Protein AF-A0A921MZX6-F1 (afdb_monomer_lite)

Organism: NCBI:txid1776391

Radius of gyration: 16.89 Å; chains: 1; bounding box: 42×43×40 Å

InterPro domains:
  IPR011990 Tetratricopeptide-like helical domain superfamily [G3DSA:1.25.40.10] (17-139)
  IPR011990 Tetratricopeptide-like helical domain superfamily [SSF48452] (74-139)

pLDDT: mean 73.9, std 20.6, range [35.94, 97.56]

Foldseek 3Di:
DDDQDDLDLVPDDQPPQPCVLVPPDPDDDPVVVVVVVVVQVPPPPPPVVVVVVVVVVVPPPDRQDSVLLSQLSVLLNVLVVCVVVVVLVVSLVSLVSSCVSPVQDLSSLQSNLVSVVVVVVLVSNLVSLVSSCSRDVDPSSVVSNCVSPDPVNVVVVVVVVVD

Sequence (163 aa):
MMKKKNLDISSIDPYNSDLTFFNIEEEESNETLKALKQSYVTTNYKEETILNLQNTLKSSSEDTSKELKIESYKNYNEALNLASRNYITTATETIEKALELNPKDVDILNLRGLLKLLKCDFSKSFESFYTAMCYSNNNLSRKYVDILSSDEFKVFLGRYNHS

Secondary structure (DSSP, 8-state):
-PPPPP--GGG--TT---GGGT---S----HHHHHHHHHHHTSSSSHHHHHHHHHHHHH------HHHHHHHHHHHHHHHHHHHTT-HHHHHHHHHHHHHH-TT-HHHHHHHHHHHHHTT-HHHHHHHHHHHHHHS--HHHHHHHHHHHSHHHHHHHHHHHT-

Structure (mmCIF, N/CA/C/O backbone):
data_AF-A0A921MZX6-F1
#
_entry.id   AF-A0A921MZX6-F1
#
loop_
_atom_site.group_PDB
_atom_site.id
_atom_site.type_symbol
_atom_site.label_atom_id
_atom_site.label_alt_id
_atom_site.label_comp_id
_atom_site.label_asym_id
_atom_site.label_entity_id
_atom_site.label_seq_id
_atom_site.pdbx_PDB_ins_code
_atom_site.Cartn_x
_atom_site.Cartn_y
_atom_site.Cartn_z
_atom_site.occupancy
_atom_site.B_iso_or_equiv
_atom_site.auth_seq_id
_atom_site.auth_comp_id
_atom_site.auth_asym_id
_atom_site.auth_atom_id
_atom_site.pdbx_PDB_model_num
ATOM 1 N N . MET A 1 1 ? -9.085 11.349 -7.358 1.00 58.91 1 MET A N 1
ATOM 2 C CA . MET A 1 1 ? -8.335 11.663 -6.121 1.00 58.91 1 MET A CA 1
ATOM 3 C C . MET A 1 1 ? -8.940 10.844 -4.991 1.00 58.91 1 MET A C 1
ATOM 5 O O . MET A 1 1 ? -10.163 10.762 -4.941 1.00 58.91 1 MET A O 1
ATOM 9 N N . MET A 1 2 ? -8.124 10.180 -4.166 1.00 76.00 2 MET A N 1
ATOM 10 C CA . MET A 1 2 ? -8.632 9.386 -3.037 1.00 76.00 2 MET A CA 1
ATOM 11 C C . MET A 1 2 ? -9.351 10.294 -2.037 1.00 76.00 2 MET A C 1
ATOM 13 O O . MET A 1 2 ? -8.927 11.428 -1.810 1.00 76.00 2 MET A O 1
ATOM 17 N N . LYS A 1 3 ? -10.473 9.820 -1.490 1.00 82.88 3 LYS A N 1
ATOM 18 C CA . LYS A 1 3 ? -11.279 10.588 -0.537 1.00 82.88 3 LYS A CA 1
ATOM 19 C C . LYS A 1 3 ? -10.738 10.388 0.877 1.00 82.88 3 LYS A C 1
ATOM 21 O O . LYS A 1 3 ? -10.191 9.332 1.195 1.00 82.88 3 LYS A O 1
ATOM 26 N N . LYS A 1 4 ? -10.903 11.412 1.716 1.00 81.06 4 LYS A N 1
ATOM 27 C CA . LYS A 1 4 ? -10.643 11.303 3.154 1.00 81.06 4 LYS A CA 1
ATOM 28 C C . LYS A 1 4 ? -11.677 10.381 3.793 1.00 81.06 4 LYS A C 1
ATOM 30 O O . LYS A 1 4 ? -12.847 10.416 3.407 1.00 81.06 4 LYS A O 1
ATOM 35 N N . LYS A 1 5 ? -11.248 9.593 4.773 1.00 80.50 5 LYS A N 1
ATOM 36 C CA . LYS A 1 5 ? -12.133 8.741 5.572 1.00 80.50 5 LYS A CA 1
ATOM 37 C C . LYS A 1 5 ? -12.806 9.546 6.680 1.00 80.50 5 LYS A C 1
ATOM 39 O O . LYS A 1 5 ? -12.208 10.484 7.212 1.00 80.50 5 LYS A O 1
ATOM 44 N N . ASN A 1 6 ? -14.043 9.176 7.010 1.00 75.69 6 ASN A N 1
ATOM 45 C CA . ASN A 1 6 ? -14.792 9.767 8.117 1.00 75.69 6 ASN A CA 1
ATOM 46 C C . ASN A 1 6 ? -14.242 9.249 9.458 1.00 75.69 6 ASN A C 1
ATOM 48 O O . ASN A 1 6 ? -13.868 8.086 9.558 1.00 75.69 6 ASN A O 1
ATOM 52 N N . LEU A 1 7 ? -14.180 10.118 10.466 1.00 77.12 7 LEU A N 1
ATOM 53 C CA . LEU A 1 7 ? -13.660 9.819 11.804 1.00 77.12 7 LEU A CA 1
ATOM 54 C C . LEU A 1 7 ? -14.770 9.666 12.858 1.00 77.12 7 LEU A C 1
ATOM 56 O O . LEU A 1 7 ? -14.465 9.456 14.029 1.00 77.12 7 LEU A O 1
ATOM 60 N N . ASP A 1 8 ? -16.040 9.789 12.471 1.00 71.88 8 ASP A N 1
ATOM 61 C CA . ASP A 1 8 ? -17.171 9.605 13.380 1.00 71.88 8 ASP A CA 1
ATOM 62 C C . ASP 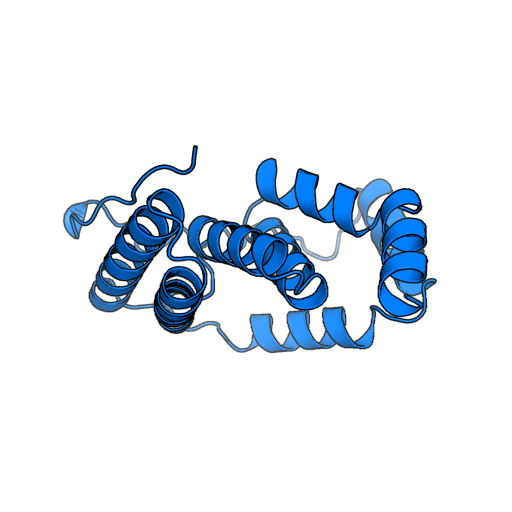A 1 8 ? -17.375 8.121 13.725 1.00 71.88 8 ASP A C 1
ATOM 64 O O . ASP A 1 8 ? -17.761 7.314 12.876 1.00 71.88 8 ASP A O 1
ATOM 68 N N . ILE A 1 9 ? -17.152 7.777 14.999 1.00 60.09 9 ILE A N 1
ATOM 69 C CA . ILE A 1 9 ? -17.258 6.416 15.543 1.00 60.09 9 ILE A CA 1
ATOM 70 C C . ILE A 1 9 ? -18.641 5.787 15.349 1.00 60.09 9 ILE A C 1
ATOM 72 O O . ILE A 1 9 ? -18.753 4.564 15.242 1.00 60.09 9 ILE A O 1
ATOM 76 N N . SER A 1 10 ? -19.693 6.608 15.290 1.00 61.75 10 SER A N 1
ATOM 77 C CA . SER A 1 10 ? -21.073 6.150 15.101 1.00 61.75 10 SER A CA 1
ATOM 78 C C . SER A 1 10 ? -21.351 5.684 13.669 1.00 61.75 10 SER A C 1
ATOM 80 O O . SER A 1 10 ? -22.266 4.897 13.444 1.00 61.75 10 SER A O 1
ATOM 82 N N . SER A 1 11 ? -20.530 6.131 12.714 1.00 59.00 11 SER A N 1
ATOM 83 C CA . SER A 1 11 ? -20.663 5.854 11.280 1.00 59.00 11 SER A CA 1
ATOM 84 C C . SER A 1 11 ? -19.747 4.725 10.787 1.00 59.00 11 SER A C 1
ATOM 86 O O . SER A 1 11 ? -19.760 4.404 9.599 1.00 59.00 11 SER A O 1
ATOM 88 N N . ILE A 1 12 ? -18.921 4.139 11.663 1.00 56.22 12 ILE A N 1
ATOM 89 C CA . ILE A 1 12 ? -17.991 3.059 11.306 1.00 56.22 12 ILE A CA 1
ATOM 90 C C . ILE A 1 12 ? -18.715 1.720 11.434 1.00 56.22 12 ILE A C 1
ATOM 92 O O . ILE A 1 12 ? -19.005 1.258 12.541 1.00 56.22 12 ILE A O 1
ATOM 96 N N . ASP A 1 13 ? -18.984 1.099 10.285 1.00 53.75 13 ASP A N 1
ATOM 97 C CA . ASP A 1 13 ? -19.588 -0.227 10.213 1.00 53.75 13 ASP A CA 1
ATOM 98 C C . ASP A 1 13 ? -18.641 -1.278 10.835 1.00 53.75 13 ASP A C 1
ATOM 100 O O . ASP A 1 13 ? -17.488 -1.417 10.396 1.00 53.75 13 ASP A O 1
ATOM 104 N N . PRO A 1 14 ? -19.078 -2.007 11.880 1.00 47.56 14 PRO A N 1
ATOM 105 C CA . PRO A 1 14 ? -18.276 -3.064 12.478 1.00 47.56 14 PRO A CA 1
ATOM 106 C C . PRO A 1 14 ? -17.964 -4.210 11.502 1.00 47.56 14 PRO A C 1
ATOM 108 O O . PRO A 1 14 ? -16.873 -4.764 11.619 1.00 47.56 14 PRO A O 1
ATOM 111 N N . TYR A 1 15 ? -18.828 -4.499 10.520 1.00 46.94 15 TYR A N 1
ATOM 112 C CA . TYR A 1 15 ? -18.813 -5.753 9.748 1.00 46.94 15 TYR A CA 1
ATOM 113 C C . TYR A 1 15 ? -18.490 -5.621 8.257 1.00 46.94 15 TYR A C 1
ATOM 115 O O . TYR A 1 15 ? -18.622 -6.595 7.520 1.00 46.94 15 TYR A O 1
ATOM 123 N N . ASN A 1 16 ? -18.011 -4.471 7.778 1.00 46.09 16 ASN A N 1
ATOM 124 C CA . ASN A 1 16 ? -17.676 -4.319 6.357 1.00 46.09 16 ASN A CA 1
ATOM 125 C C . ASN A 1 16 ? -16.318 -4.953 5.976 1.00 46.09 16 ASN A C 1
ATOM 127 O O . ASN A 1 16 ? -15.492 -4.347 5.295 1.00 46.09 16 ASN A O 1
ATOM 131 N N . SER A 1 17 ? -16.050 -6.164 6.464 1.00 44.16 17 SER A N 1
ATOM 132 C CA . SER A 1 17 ? -15.107 -7.081 5.834 1.00 44.16 17 SER A CA 1
ATOM 133 C C . SER A 1 17 ? -15.930 -7.983 4.930 1.00 44.16 17 SER A C 1
ATOM 135 O O . SER A 1 17 ? -16.369 -9.055 5.348 1.00 44.16 17 SER A O 1
ATOM 137 N N . ASP A 1 18 ? -16.201 -7.519 3.713 1.00 38.75 18 ASP A N 1
ATOM 138 C CA . ASP A 1 18 ? -16.883 -8.327 2.711 1.00 38.75 18 ASP A CA 1
ATOM 139 C C . ASP A 1 18 ? -15.954 -9.481 2.283 1.00 38.75 18 ASP A C 1
ATOM 141 O O . ASP A 1 18 ? -15.217 -9.417 1.304 1.00 38.75 18 ASP A O 1
ATOM 145 N N . LEU A 1 19 ? -15.926 -10.536 3.101 1.00 41.53 19 LEU A N 1
ATOM 146 C CA . LEU A 1 19 ? -15.189 -11.777 2.872 1.00 41.53 19 LEU A CA 1
ATOM 147 C C . LEU A 1 19 ? -15.917 -12.671 1.857 1.00 41.53 19 LEU A C 1
ATOM 149 O O . LEU A 1 19 ? -15.501 -13.811 1.656 1.00 41.53 19 LEU A O 1
ATOM 153 N N . THR A 1 20 ? -16.981 -12.190 1.198 1.00 42.72 20 THR A N 1
ATOM 154 C CA . THR A 1 20 ? -17.721 -12.960 0.181 1.00 42.72 20 THR A CA 1
ATOM 155 C C . THR A 1 20 ? -16.823 -13.429 -0.960 1.00 42.72 20 THR A C 1
ATOM 157 O O . THR A 1 20 ? -17.086 -14.476 -1.541 1.00 42.72 20 THR A O 1
ATOM 160 N N . PHE A 1 21 ? -15.705 -12.743 -1.218 1.00 38.62 21 PHE A N 1
ATOM 161 C CA . PHE A 1 21 ? -14.698 -13.207 -2.172 1.00 38.62 21 PHE A CA 1
ATOM 162 C C . PHE A 1 21 ? -13.948 -14.479 -1.720 1.00 38.62 21 PHE A C 1
ATOM 164 O O . PHE A 1 21 ? -13.520 -15.266 -2.560 1.00 38.62 21 PHE A O 1
ATOM 171 N N . PHE A 1 22 ? -13.803 -14.711 -0.411 1.00 39.56 22 PHE A N 1
ATOM 172 C CA . PHE A 1 22 ? -13.132 -15.892 0.155 1.00 39.56 22 PHE A CA 1
ATOM 173 C C . PHE A 1 22 ? -14.099 -17.021 0.537 1.00 39.56 22 PHE A C 1
ATOM 175 O O . PHE A 1 22 ? -13.656 -18.152 0.714 1.00 39.56 22 PHE A O 1
ATOM 182 N N . ASN A 1 23 ? -15.401 -16.723 0.613 1.00 37.62 23 ASN A N 1
ATOM 183 C CA . ASN A 1 23 ? -16.486 -17.698 0.763 1.00 37.62 23 ASN A CA 1
ATOM 184 C C . ASN A 1 23 ? -17.004 -18.231 -0.581 1.00 37.62 23 ASN A C 1
ATOM 186 O O . ASN A 1 23 ? -18.076 -18.830 -0.626 1.00 37.62 23 ASN A O 1
ATOM 190 N N . ILE A 1 24 ? -16.266 -18.033 -1.678 1.00 39.25 24 ILE A N 1
ATOM 191 C CA . ILE A 1 24 ? -16.516 -18.805 -2.893 1.00 39.25 24 ILE A CA 1
ATOM 192 C C . ILE A 1 24 ? -16.089 -20.234 -2.561 1.00 39.25 24 ILE A C 1
ATOM 194 O O . ILE A 1 24 ? -14.912 -20.587 -2.658 1.00 39.25 24 ILE A O 1
ATOM 198 N N . GLU A 1 25 ? -17.063 -21.013 -2.086 1.00 35.94 25 GLU A N 1
ATOM 199 C CA . GLU A 1 25 ? -17.037 -22.468 -2.101 1.00 35.94 25 GLU A CA 1
ATOM 200 C C . GLU A 1 25 ? -16.437 -22.915 -3.435 1.00 35.94 25 GLU A C 1
ATOM 202 O O . GLU A 1 25 ? -16.644 -22.276 -4.467 1.00 35.94 25 GLU A O 1
ATOM 207 N N . GLU A 1 26 ? -15.652 -23.987 -3.409 1.00 42.25 26 GLU A N 1
ATOM 208 C CA . GLU A 1 26 ? -14.907 -24.542 -4.544 1.00 42.25 26 GLU A CA 1
ATOM 209 C C . GLU A 1 26 ? -15.785 -24.985 -5.742 1.00 42.25 26 GLU A C 1
ATOM 211 O O . GLU A 1 26 ? -15.326 -25.723 -6.610 1.00 42.25 26 GLU A O 1
ATOM 216 N N . GLU A 1 27 ? -17.022 -24.506 -5.856 1.00 40.66 27 GLU A N 1
ATOM 217 C CA . GLU A 1 27 ? -17.945 -24.737 -6.958 1.00 40.66 27 GLU A CA 1
ATOM 218 C C . GLU A 1 27 ? -17.820 -23.644 -8.037 1.00 40.66 27 GLU A C 1
ATOM 220 O O . GLU A 1 27 ? -18.533 -22.646 -8.117 1.00 40.66 27 GLU A O 1
ATOM 225 N N . GLU A 1 28 ? -16.796 -23.850 -8.862 1.00 49.50 28 GLU A N 1
ATOM 226 C CA . GLU A 1 28 ? -16.922 -24.007 -10.316 1.00 49.50 28 GLU A CA 1
ATOM 227 C C . GLU A 1 28 ? -17.917 -23.090 -11.076 1.00 49.50 28 GLU A C 1
ATOM 229 O O . GLU A 1 28 ? -19.119 -23.319 -11.098 1.00 49.50 28 GLU A O 1
ATOM 234 N N . SER A 1 29 ? -17.391 -22.095 -11.817 1.00 42.38 29 SER A N 1
ATOM 235 C CA . SER A 1 29 ? -17.954 -21.668 -13.129 1.00 42.38 29 SER A CA 1
ATOM 236 C C . SER A 1 29 ? -17.191 -20.543 -13.843 1.00 42.38 29 SER A C 1
ATOM 238 O O . SER A 1 29 ? -17.441 -20.298 -15.021 1.00 42.38 29 SER A O 1
ATOM 240 N N . ASN A 1 30 ? -16.246 -19.840 -13.206 1.00 53.97 30 ASN A N 1
ATOM 241 C CA . ASN A 1 30 ? -15.534 -18.762 -13.901 1.00 53.97 30 ASN A CA 1
ATOM 242 C C . ASN A 1 30 ? -14.236 -19.269 -14.552 1.00 53.97 30 ASN A C 1
ATOM 244 O O . ASN A 1 30 ? -13.154 -19.200 -13.961 1.00 53.97 30 ASN A O 1
ATOM 248 N N . GLU A 1 31 ? -14.349 -19.769 -15.787 1.00 50.53 31 GLU A N 1
ATOM 249 C CA . GLU A 1 31 ? -13.214 -20.199 -16.623 1.00 50.53 31 GLU A CA 1
ATOM 250 C C . GLU A 1 31 ? -12.116 -19.131 -16.719 1.00 50.53 31 GLU A C 1
ATOM 252 O O . GLU A 1 31 ? -10.933 -19.461 -16.737 1.00 50.53 31 GLU A O 1
ATOM 257 N N . THR A 1 32 ? -12.486 -17.849 -16.667 1.00 47.97 32 THR A N 1
ATOM 258 C CA . THR A 1 32 ? -11.548 -16.719 -16.658 1.00 47.97 32 THR A CA 1
ATOM 259 C C . THR A 1 32 ? -10.672 -16.714 -15.409 1.00 47.97 32 THR A C 1
ATOM 261 O O . THR A 1 32 ? -9.469 -16.510 -15.511 1.00 47.97 32 THR A O 1
ATOM 264 N N . LEU A 1 33 ? -11.236 -16.980 -14.226 1.00 45.81 33 LEU A N 1
ATOM 265 C CA . LEU A 1 33 ? -10.483 -17.051 -12.965 1.00 45.81 33 LEU A CA 1
ATOM 266 C C . LEU A 1 33 ? -9.600 -18.300 -12.900 1.00 45.81 33 LEU A C 1
ATOM 268 O O . LEU A 1 33 ? -8.488 -18.235 -12.373 1.00 45.81 33 LEU A O 1
ATOM 272 N N . LYS A 1 34 ? -10.069 -19.417 -13.469 1.00 50.66 34 LYS A N 1
ATOM 273 C CA . LYS A 1 34 ? -9.293 -20.660 -13.588 1.00 50.66 34 LYS A CA 1
ATOM 274 C C . LYS A 1 34 ? -8.100 -20.465 -14.528 1.00 50.66 34 LYS A C 1
ATOM 276 O O . LYS A 1 34 ? -6.973 -20.759 -14.139 1.00 50.66 34 LYS A O 1
ATOM 281 N N . ALA A 1 35 ? -8.326 -19.871 -15.700 1.00 49.34 35 ALA A N 1
ATOM 282 C CA . ALA A 1 35 ? -7.285 -19.534 -16.667 1.00 49.34 35 ALA A CA 1
ATOM 283 C C . ALA A 1 35 ? -6.304 -18.479 -16.128 1.00 49.34 35 ALA A C 1
ATOM 285 O O . ALA A 1 35 ? -5.100 -18.602 -16.345 1.00 49.34 35 ALA A O 1
ATOM 286 N N . LEU A 1 36 ? -6.784 -17.490 -15.364 1.00 46.56 36 LEU A N 1
ATOM 287 C CA . LEU A 1 36 ? -5.931 -16.470 -14.749 1.00 46.56 36 LEU A CA 1
ATOM 288 C C . LEU A 1 36 ? -5.044 -17.068 -13.650 1.00 46.56 36 LEU A C 1
ATOM 290 O O . LEU A 1 36 ? -3.847 -16.795 -13.642 1.00 46.56 36 LEU A O 1
ATOM 294 N N . LYS A 1 37 ? -5.585 -17.940 -12.782 1.00 44.38 37 LYS A N 1
ATOM 295 C CA . LYS A 1 37 ? -4.794 -18.718 -11.806 1.00 44.38 37 LYS A CA 1
ATOM 296 C C . LYS A 1 37 ? -3.739 -19.576 -12.507 1.00 44.38 37 LYS A C 1
ATOM 298 O O . LYS A 1 37 ? -2.578 -19.559 -12.112 1.00 44.38 37 LYS A O 1
ATOM 303 N N . GLN A 1 38 ? -4.129 -20.295 -13.558 1.00 43.03 38 GLN A N 1
ATOM 304 C CA . GLN A 1 38 ? -3.262 -21.246 -14.256 1.00 43.03 38 GLN A CA 1
ATOM 305 C C . GLN A 1 38 ? -2.155 -20.552 -15.068 1.00 43.03 38 GLN A C 1
ATOM 307 O O . GLN A 1 38 ? -1.023 -21.024 -15.076 1.00 43.03 38 GLN A O 1
ATOM 312 N N . SER A 1 39 ? -2.439 -19.383 -15.654 1.00 45.22 39 SER A N 1
ATOM 313 C CA . SER A 1 39 ? -1.440 -18.512 -16.292 1.00 45.22 39 SER A CA 1
ATOM 314 C C . SER A 1 39 ? -0.425 -17.936 -15.294 1.00 45.22 39 SER A C 1
ATOM 316 O O . SER A 1 39 ? 0.718 -17.664 -15.669 1.00 45.22 39 SER A O 1
ATOM 318 N N . TYR A 1 40 ? -0.835 -17.725 -14.041 1.00 38.19 40 TYR A N 1
ATOM 319 C CA . TYR A 1 40 ? -0.006 -17.130 -12.990 1.00 38.19 40 TYR A CA 1
ATOM 320 C C . TYR A 1 40 ? 0.989 -18.122 -12.374 1.00 38.19 40 TYR A C 1
ATOM 322 O O . TYR A 1 40 ? 2.133 -17.759 -12.105 1.00 38.19 40 TYR A O 1
ATOM 330 N N . VAL A 1 41 ? 0.557 -19.374 -12.200 1.00 39.56 41 VAL A N 1
ATOM 331 C CA . VAL A 1 41 ? 1.353 -20.522 -11.715 1.00 39.56 41 VAL A CA 1
ATOM 332 C C . VAL A 1 41 ? 2.560 -20.781 -12.629 1.00 39.56 41 VAL A C 1
ATOM 334 O O . VAL A 1 41 ? 3.668 -21.052 -12.180 1.00 39.56 41 VAL A O 1
ATOM 337 N N . THR A 1 42 ? 2.414 -20.585 -13.940 1.00 41.03 42 THR A N 1
ATOM 338 C CA . THR A 1 42 ? 3.468 -20.925 -14.910 1.00 41.03 42 THR A CA 1
ATOM 339 C C . THR A 1 42 ? 4.574 -19.874 -15.089 1.00 41.03 42 THR A C 1
ATOM 341 O O . THR A 1 42 ? 5.524 -20.128 -15.825 1.00 41.03 42 THR A O 1
ATOM 344 N N . THR A 1 43 ? 4.513 -18.706 -14.431 1.00 41.78 43 THR A N 1
ATOM 345 C CA . THR A 1 43 ? 5.576 -17.671 -14.500 1.00 41.78 43 THR A CA 1
ATOM 346 C C . THR A 1 43 ? 6.307 -17.479 -13.165 1.00 41.78 43 THR A C 1
ATOM 348 O O . THR A 1 43 ? 6.295 -16.412 -12.563 1.00 41.78 43 THR A O 1
ATOM 351 N N . ASN A 1 44 ? 6.916 -18.575 -12.706 1.00 40.12 44 ASN A N 1
ATOM 352 C CA . ASN A 1 44 ? 8.161 -18.785 -11.935 1.00 40.12 44 ASN A CA 1
ATOM 353 C C . ASN A 1 44 ? 8.816 -17.665 -11.074 1.00 40.12 44 ASN A C 1
ATOM 355 O O . ASN A 1 44 ? 10.028 -17.674 -10.882 1.00 40.12 44 ASN A O 1
ATOM 359 N N . TYR A 1 45 ? 8.067 -16.703 -10.530 1.00 38.72 45 TYR A N 1
ATOM 360 C CA . TYR A 1 45 ? 8.567 -15.768 -9.500 1.00 38.72 45 TYR A CA 1
ATOM 361 C C . TYR A 1 45 ? 7.486 -15.309 -8.498 1.00 38.72 45 TYR A C 1
ATOM 363 O O . TYR A 1 45 ? 7.734 -14.434 -7.675 1.00 38.72 45 TYR A O 1
ATOM 371 N N . LYS A 1 46 ? 6.261 -15.855 -8.580 1.00 52.81 46 LYS A N 1
ATOM 372 C CA . LYS A 1 46 ? 5.065 -15.322 -7.893 1.00 52.81 46 LYS A CA 1
ATOM 373 C C . LYS A 1 46 ? 4.345 -16.306 -6.965 1.00 52.81 46 LYS A C 1
ATOM 375 O O . LYS A 1 46 ? 3.553 -15.865 -6.136 1.00 52.81 46 LYS A O 1
ATOM 380 N N . GLU A 1 47 ? 4.615 -17.607 -7.067 1.00 42.28 47 GLU A N 1
ATOM 381 C CA . GLU A 1 47 ? 3.918 -18.627 -6.268 1.00 42.28 47 GLU A 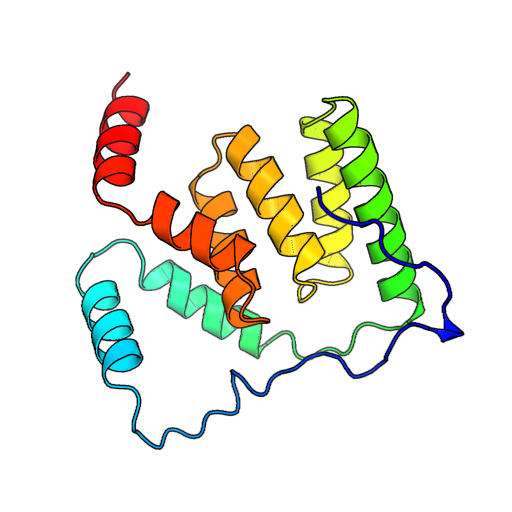CA 1
ATOM 382 C C . GLU A 1 47 ? 4.269 -18.551 -4.784 1.00 42.28 47 GLU A C 1
ATOM 384 O O . GLU A 1 47 ? 3.371 -18.570 -3.945 1.00 42.28 47 GLU A O 1
ATOM 389 N N . GLU A 1 48 ? 5.552 -18.369 -4.462 1.00 48.53 48 GLU A N 1
ATOM 390 C CA . GLU A 1 48 ? 6.004 -18.221 -3.078 1.00 48.53 48 GLU A CA 1
ATOM 391 C C . GLU A 1 48 ? 5.355 -16.994 -2.423 1.00 48.53 48 GLU A C 1
ATOM 393 O O . GLU A 1 48 ? 4.850 -17.072 -1.308 1.00 48.53 48 GLU A O 1
ATOM 398 N N . THR A 1 49 ? 5.256 -15.873 -3.143 1.00 49.69 49 THR A N 1
ATOM 399 C CA . THR A 1 49 ? 4.638 -14.650 -2.617 1.00 49.69 49 THR A CA 1
ATOM 400 C C . THR A 1 49 ? 3.128 -14.798 -2.448 1.00 49.69 49 THR A C 1
ATOM 402 O O . THR A 1 49 ? 2.598 -14.403 -1.417 1.00 49.69 49 THR A O 1
ATOM 405 N N . ILE A 1 50 ? 2.413 -15.382 -3.414 1.00 48.56 50 ILE A N 1
ATOM 406 C CA . ILE A 1 50 ? 0.947 -15.495 -3.338 1.00 48.56 50 ILE A CA 1
ATOM 407 C C . ILE A 1 50 ? 0.510 -16.520 -2.295 1.00 48.56 50 ILE A C 1
ATOM 409 O O . ILE A 1 50 ? -0.427 -16.243 -1.548 1.00 48.56 50 ILE A O 1
ATOM 413 N N . LEU A 1 51 ? 1.181 -17.671 -2.211 1.00 48.75 51 LEU A N 1
ATOM 414 C CA . LEU A 1 51 ? 0.859 -18.698 -1.221 1.00 48.75 51 LEU A CA 1
ATOM 415 C C . LEU A 1 51 ? 1.178 -18.210 0.200 1.00 48.75 51 LEU A C 1
ATOM 417 O O . LEU A 1 51 ? 0.373 -18.396 1.114 1.00 48.75 51 LEU A O 1
ATOM 421 N N . ASN A 1 52 ? 2.299 -17.500 0.376 1.00 51.69 52 ASN A N 1
ATOM 422 C CA . ASN A 1 52 ? 2.636 -16.867 1.652 1.00 51.69 52 ASN A CA 1
ATOM 423 C C . ASN A 1 52 ? 1.644 -15.758 2.022 1.00 51.69 52 ASN A C 1
ATOM 425 O O . ASN A 1 52 ? 1.230 -15.677 3.180 1.00 51.69 52 ASN A O 1
ATOM 429 N N . LEU A 1 53 ? 1.202 -14.947 1.055 1.00 52.25 53 LEU A N 1
ATOM 430 C CA . LEU A 1 53 ? 0.156 -13.946 1.275 1.00 52.25 53 LEU A CA 1
ATOM 431 C C . LEU A 1 53 ? -1.158 -14.617 1.688 1.00 52.25 53 LEU A C 1
ATOM 433 O O . LEU A 1 53 ? -1.728 -14.244 2.705 1.00 52.25 53 LEU A O 1
ATOM 437 N N . GLN A 1 54 ? -1.610 -15.656 0.983 1.00 51.38 54 GLN A N 1
ATOM 438 C CA . GLN A 1 54 ? -2.838 -16.386 1.327 1.00 51.38 54 GLN A CA 1
ATOM 439 C C . GLN A 1 54 ? -2.793 -16.983 2.739 1.00 51.38 54 GLN A C 1
ATOM 441 O O . GLN A 1 54 ? -3.758 -16.846 3.494 1.00 51.38 54 GLN A O 1
ATOM 446 N N . ASN A 1 55 ? -1.668 -17.587 3.123 1.00 52.75 55 ASN A N 1
ATOM 447 C CA . ASN A 1 55 ? -1.488 -18.145 4.462 1.00 52.75 55 ASN A CA 1
ATOM 448 C C . ASN A 1 55 ? -1.488 -17.055 5.547 1.00 52.75 55 ASN A C 1
ATOM 450 O O . ASN A 1 55 ? -2.148 -17.215 6.573 1.00 52.75 55 ASN A O 1
ATOM 454 N N . THR A 1 56 ? -0.827 -15.922 5.294 1.00 51.59 56 THR A N 1
ATOM 455 C CA . THR A 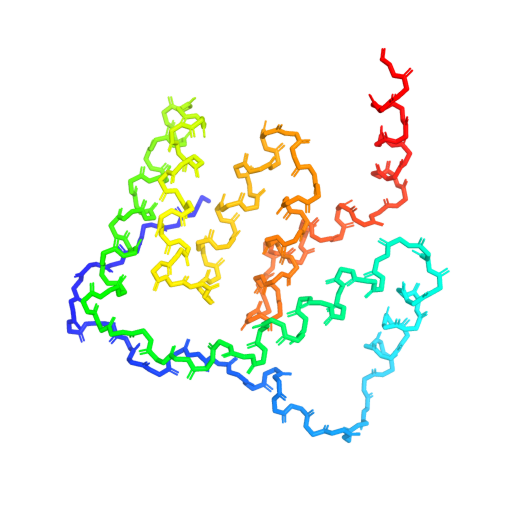1 56 ? -0.777 -14.778 6.224 1.00 51.59 56 THR A CA 1
ATOM 456 C C . THR A 1 56 ? -2.158 -14.139 6.410 1.00 51.59 56 THR A C 1
ATOM 458 O O . THR A 1 56 ? -2.562 -13.802 7.526 1.00 51.59 56 THR A O 1
ATOM 461 N N . LEU A 1 57 ? -2.932 -14.027 5.327 1.00 50.88 57 LEU A N 1
ATOM 462 C CA . LEU A 1 57 ? -4.284 -13.460 5.343 1.00 50.88 57 LEU A CA 1
ATOM 463 C C . LEU A 1 57 ? -5.267 -14.359 6.111 1.00 50.88 57 LEU A C 1
ATOM 465 O O . LEU A 1 57 ? -6.106 -13.851 6.854 1.00 50.88 57 LEU A O 1
ATOM 469 N N . LYS A 1 58 ? -5.122 -15.688 5.999 1.00 50.47 58 LYS A N 1
ATOM 470 C CA . LYS A 1 58 ? -5.951 -16.672 6.716 1.00 50.47 58 LYS A CA 1
ATOM 471 C C . LYS A 1 58 ? -5.727 -16.646 8.233 1.00 50.47 58 LYS A C 1
ATOM 473 O O . LYS A 1 58 ? -6.659 -16.925 8.979 1.00 50.47 58 LYS A O 1
ATOM 478 N N . SER A 1 59 ? -4.528 -16.277 8.693 1.00 45.88 59 SER A N 1
ATOM 479 C CA . SER A 1 59 ? -4.213 -16.159 10.126 1.00 45.88 59 SER A CA 1
ATOM 480 C C . SER A 1 59 ? -4.675 -14.855 10.790 1.00 45.88 59 SER A C 1
ATOM 482 O O . SER A 1 59 ? -4.757 -14.803 12.011 1.00 45.88 59 SER A O 1
ATOM 484 N N . SER A 1 60 ? -4.994 -13.801 10.030 1.00 49.25 60 SER A N 1
ATOM 485 C CA . SER A 1 60 ? -5.281 -12.459 10.573 1.00 49.25 60 SER A CA 1
ATOM 486 C C . SER A 1 60 ? -6.790 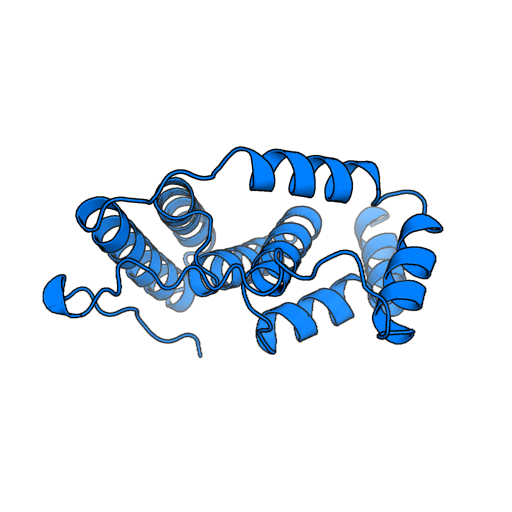-12.195 10.740 1.00 49.25 60 SER A C 1
ATOM 488 O O . SER A 1 60 ? -7.323 -11.152 10.355 1.00 49.25 60 SER A O 1
ATOM 490 N N . SER A 1 61 ? -7.534 -13.168 11.269 1.00 46.75 61 SER A N 1
ATOM 491 C CA . SER A 1 61 ? -8.985 -13.084 11.510 1.00 46.75 61 SER A CA 1
ATOM 492 C C . SER A 1 61 ? -9.345 -12.362 12.819 1.00 46.75 61 SER A C 1
ATOM 494 O O . SER A 1 61 ? -10.288 -12.760 13.497 1.00 46.75 61 SER A O 1
ATOM 496 N N . GLU A 1 62 ? -8.594 -11.328 13.199 1.00 54.38 62 GLU A N 1
ATOM 497 C CA . GLU A 1 62 ? -8.918 -10.500 14.363 1.00 54.38 62 GLU A CA 1
ATOM 498 C C . GLU A 1 62 ? -9.750 -9.292 13.917 1.00 54.38 62 GLU A C 1
ATOM 500 O O . GLU A 1 62 ? -9.335 -8.513 13.054 1.00 54.38 62 GLU A O 1
ATOM 505 N N . ASP A 1 63 ? -10.952 -9.153 14.477 1.00 59.38 63 ASP A N 1
ATOM 506 C CA . ASP A 1 63 ? -11.796 -7.976 14.283 1.00 59.38 63 ASP A CA 1
ATOM 507 C C . ASP A 1 63 ? -11.147 -6.763 14.963 1.00 59.38 63 ASP A C 1
ATOM 509 O O . ASP A 1 63 ? -11.132 -6.637 16.188 1.00 59.38 63 ASP A O 1
ATOM 513 N N . THR A 1 64 ? -10.598 -5.847 14.162 1.00 63.41 64 THR A N 1
ATOM 514 C CA . THR A 1 64 ? -10.026 -4.582 14.639 1.00 63.41 64 THR A CA 1
ATOM 515 C C . THR A 1 64 ? -11.078 -3.772 15.408 1.00 63.41 64 THR A C 1
ATOM 517 O O . THR A 1 64 ? -12.142 -3.457 14.860 1.00 63.41 64 THR A O 1
ATOM 520 N N . SER A 1 65 ? -10.771 -3.371 16.649 1.00 76.38 65 SER A N 1
ATOM 521 C CA . SER A 1 65 ? -11.676 -2.545 17.461 1.00 76.38 65 SER A CA 1
ATOM 522 C C . SER A 1 65 ? -11.986 -1.197 16.794 1.00 76.38 65 SER A C 1
ATOM 524 O O . SER A 1 65 ? -11.213 -0.678 15.981 1.00 76.38 65 SER A O 1
ATOM 526 N N . LYS A 1 66 ? -13.131 -0.594 17.134 1.00 74.25 66 LYS A N 1
ATOM 527 C CA . LYS A 1 66 ? -13.564 0.684 16.541 1.00 74.25 66 LYS A CA 1
ATOM 528 C C . LYS A 1 66 ? -12.562 1.808 16.806 1.00 74.25 66 LYS A C 1
ATOM 530 O O . LYS A 1 66 ? -12.312 2.626 15.923 1.00 74.25 66 LYS A O 1
ATOM 535 N N . GLU A 1 67 ? -11.956 1.821 17.986 1.00 77.31 67 GLU A N 1
ATOM 536 C CA . GLU A 1 67 ? -10.937 2.792 18.382 1.00 77.31 67 GLU A CA 1
ATOM 537 C C . GLU A 1 67 ? -9.686 2.674 17.501 1.00 77.31 67 GLU A C 1
ATOM 539 O O . GLU A 1 67 ? -9.183 3.684 17.004 1.00 77.31 67 GLU A O 1
ATOM 544 N N . LEU A 1 68 ? -9.231 1.445 17.232 1.00 81.25 68 LEU A N 1
ATOM 545 C CA . LEU A 1 68 ? -8.090 1.184 16.350 1.00 81.25 68 LEU A CA 1
ATOM 546 C C . LEU A 1 68 ? -8.411 1.540 14.890 1.00 81.25 68 LEU A C 1
ATOM 548 O O . LEU A 1 68 ? -7.565 2.117 14.204 1.00 81.25 68 LEU A O 1
ATOM 552 N N . LYS A 1 69 ? -9.645 1.292 14.421 1.00 82.69 69 LYS A N 1
ATOM 553 C CA . LYS A 1 69 ? -10.102 1.724 13.085 1.00 82.69 69 LYS A CA 1
ATOM 554 C C . LYS A 1 69 ? -10.073 3.248 12.936 1.00 82.69 69 LYS A C 1
ATOM 556 O O . LYS A 1 69 ? -9.609 3.748 11.914 1.00 82.69 69 LYS A O 1
ATOM 561 N N . ILE A 1 70 ? -10.513 4.001 13.946 1.00 83.00 70 ILE A N 1
ATOM 562 C CA . ILE A 1 70 ? -10.455 5.474 13.918 1.00 83.00 70 ILE A CA 1
ATOM 563 C C . ILE A 1 70 ? -9.016 5.958 13.844 1.00 83.00 70 ILE A C 1
ATOM 565 O O . ILE A 1 70 ? -8.704 6.844 13.047 1.00 83.00 70 ILE A O 1
ATOM 569 N N . GLU A 1 71 ? -8.138 5.389 14.664 1.00 88.12 71 GLU A N 1
ATOM 570 C CA . GLU A 1 71 ? -6.735 5.785 14.676 1.00 88.12 71 GLU A CA 1
ATOM 571 C C . GLU A 1 71 ? -6.051 5.448 13.344 1.00 88.12 71 GLU A C 1
ATOM 573 O O . GLU A 1 71 ? -5.324 6.268 12.780 1.00 88.12 71 GLU A O 1
ATOM 578 N N . SER A 1 72 ? -6.385 4.301 12.753 1.00 90.44 72 SER A N 1
ATOM 579 C CA . SER A 1 72 ? -5.990 3.952 11.388 1.00 90.44 72 SER A CA 1
ATOM 580 C C . SER A 1 72 ? -6.474 4.990 10.363 1.00 90.44 72 SER A C 1
ATOM 582 O O . SER A 1 72 ? -5.702 5.451 9.519 1.00 90.44 72 SER A O 1
ATOM 584 N N . TYR A 1 73 ? -7.724 5.449 10.464 1.00 90.44 73 TYR A N 1
ATOM 585 C CA . TYR A 1 73 ? -8.293 6.440 9.544 1.00 90.44 73 TYR A CA 1
ATOM 586 C C . TYR A 1 73 ? -7.674 7.832 9.699 1.00 90.44 73 TYR A C 1
ATOM 588 O O . TYR A 1 73 ? -7.524 8.546 8.700 1.00 90.44 73 TYR A O 1
ATOM 596 N N . LYS A 1 74 ? -7.266 8.220 10.914 1.00 90.31 74 LYS A N 1
ATOM 597 C CA . LYS A 1 74 ? -6.479 9.444 11.134 1.00 90.31 74 LYS A CA 1
ATOM 598 C C . LYS A 1 74 ? -5.133 9.355 10.425 1.00 90.31 74 LYS A C 1
ATOM 600 O O . LYS A 1 74 ? -4.828 10.241 9.627 1.00 90.31 74 LYS A O 1
ATOM 605 N N . ASN A 1 75 ? -4.397 8.264 10.641 1.00 94.25 75 ASN A N 1
ATOM 606 C CA . ASN A 1 75 ? -3.110 8.023 9.987 1.00 94.25 75 ASN A CA 1
ATOM 607 C C . ASN A 1 75 ? -3.254 8.005 8.455 1.00 94.25 75 ASN A C 1
ATOM 609 O O . ASN A 1 75 ? -2.482 8.652 7.752 1.00 94.25 75 ASN A O 1
ATOM 613 N N . TYR A 1 76 ? -4.295 7.365 7.915 1.00 95.25 76 TYR A N 1
ATOM 614 C CA . TYR A 1 76 ? -4.599 7.399 6.481 1.00 95.25 76 TYR A CA 1
ATOM 615 C C . TYR A 1 76 ? -4.819 8.830 5.957 1.00 95.25 76 TYR A C 1
ATOM 617 O O . TYR A 1 76 ? -4.229 9.234 4.952 1.00 95.25 76 TYR A O 1
ATOM 625 N N . ASN A 1 77 ? -5.654 9.619 6.639 1.00 92.75 77 ASN A N 1
ATOM 626 C CA . ASN A 1 77 ? -5.949 10.995 6.235 1.00 92.75 77 ASN A CA 1
ATOM 627 C C . ASN A 1 77 ? -4.707 11.897 6.307 1.00 92.75 77 ASN A C 1
ATOM 629 O O . ASN A 1 77 ? -4.544 12.793 5.471 1.00 92.75 77 ASN A O 1
ATOM 633 N N . GLU A 1 78 ? -3.837 11.667 7.289 1.00 95.44 78 GLU A N 1
ATOM 634 C CA . GLU A 1 78 ? -2.556 12.354 7.425 1.00 95.44 78 GLU A CA 1
ATOM 635 C C . GLU A 1 78 ? -1.588 11.962 6.305 1.00 95.44 78 GLU A C 1
ATOM 637 O O . GLU A 1 78 ? -1.078 12.847 5.617 1.00 95.44 78 GLU A O 1
ATOM 642 N N . ALA A 1 79 ? -1.404 10.664 6.049 1.00 96.94 79 ALA A N 1
ATOM 643 C CA . ALA A 1 79 ? -0.584 10.160 4.949 1.00 96.94 79 ALA A CA 1
ATOM 644 C C . ALA A 1 79 ? -1.031 10.741 3.600 1.00 96.94 79 ALA A C 1
ATOM 646 O O . ALA A 1 79 ? -0.200 11.181 2.806 1.00 96.94 79 ALA A O 1
ATOM 647 N N . LEU A 1 80 ? -2.342 10.826 3.358 1.00 94.12 80 LEU A N 1
ATOM 648 C CA . LEU A 1 80 ? -2.896 11.427 2.146 1.00 94.12 80 LEU A CA 1
ATOM 649 C C . LEU A 1 80 ? -2.556 12.926 2.030 1.00 94.12 80 LEU A C 1
ATOM 651 O O . LEU A 1 80 ? -2.233 13.409 0.943 1.00 94.12 80 LEU A O 1
ATOM 655 N N . ASN A 1 81 ? -2.595 13.668 3.141 1.00 94.31 81 ASN A N 1
ATOM 656 C CA . ASN A 1 81 ? -2.213 15.083 3.179 1.00 94.31 81 ASN A CA 1
ATOM 657 C C . ASN A 1 81 ? -0.704 15.259 2.940 1.00 94.31 81 ASN A C 1
ATOM 659 O O . ASN A 1 81 ? -0.304 16.071 2.106 1.00 94.31 81 ASN A O 1
ATOM 663 N N . LEU A 1 82 ? 0.130 14.452 3.598 1.00 95.94 82 LEU A N 1
ATOM 664 C CA . LEU A 1 82 ? 1.580 14.442 3.399 1.00 95.94 82 LEU A CA 1
ATOM 665 C C . LEU A 1 82 ? 1.943 14.130 1.942 1.00 95.94 82 LEU A C 1
ATOM 667 O O . LEU A 1 82 ? 2.734 14.858 1.341 1.00 95.94 82 LEU A O 1
ATOM 671 N N . ALA A 1 83 ? 1.302 13.123 1.344 1.00 95.00 83 ALA A N 1
ATOM 672 C CA . ALA A 1 83 ? 1.475 12.771 -0.062 1.00 95.00 83 ALA A CA 1
ATOM 673 C C . ALA A 1 83 ? 1.084 13.929 -0.993 1.00 95.00 83 ALA A C 1
ATOM 675 O O . ALA A 1 83 ? 1.821 14.243 -1.924 1.00 95.00 83 ALA A O 1
ATOM 676 N N . SER A 1 84 ? -0.026 14.624 -0.710 1.00 93.56 84 SER A N 1
ATOM 677 C CA . SER A 1 84 ? -0.461 15.790 -1.498 1.00 93.56 84 SER A CA 1
ATOM 678 C C . SER A 1 84 ? 0.511 16.975 -1.435 1.00 93.56 84 SER A C 1
ATOM 680 O O . SER A 1 84 ? 0.560 17.784 -2.357 1.00 93.56 84 SER A O 1
ATOM 682 N N . ARG A 1 85 ? 1.312 17.053 -0.368 1.00 95.19 85 ARG A N 1
ATOM 683 C CA . ARG A 1 85 ? 2.388 18.036 -0.176 1.00 95.19 85 ARG A CA 1
ATOM 684 C C . ARG A 1 85 ? 3.759 17.512 -0.621 1.00 95.19 85 ARG A C 1
ATOM 686 O O . ARG A 1 85 ? 4.770 18.148 -0.352 1.00 95.19 85 ARG A O 1
ATOM 693 N N . ASN A 1 86 ? 3.792 16.361 -1.294 1.00 93.06 86 ASN A N 1
ATOM 694 C CA . ASN A 1 86 ? 4.991 15.699 -1.803 1.00 93.06 86 ASN A CA 1
ATOM 695 C C . ASN A 1 86 ? 5.977 15.190 -0.726 1.00 93.06 86 ASN A C 1
ATOM 697 O O . ASN A 1 86 ? 7.126 14.870 -1.030 1.00 93.06 86 ASN A O 1
ATOM 701 N N . TYR A 1 87 ? 5.540 15.044 0.530 1.00 96.62 87 TYR A N 1
ATOM 702 C CA . TYR A 1 87 ? 6.326 14.424 1.605 1.00 96.62 87 TYR A CA 1
ATOM 703 C C . TYR A 1 87 ? 6.216 12.892 1.548 1.00 96.62 87 TYR A C 1
ATOM 705 O O . TYR A 1 87 ? 5.678 12.256 2.454 1.00 96.62 87 TYR A O 1
ATOM 713 N N . ILE A 1 88 ? 6.698 12.286 0.458 1.00 95.81 88 ILE A N 1
ATOM 714 C CA . ILE A 1 88 ? 6.452 10.868 0.132 1.00 95.81 88 ILE A CA 1
ATOM 715 C C . ILE A 1 88 ? 7.047 9.903 1.168 1.00 95.81 88 ILE A C 1
ATOM 717 O O . ILE A 1 88 ? 6.402 8.916 1.521 1.00 95.81 88 ILE A O 1
ATOM 721 N N . THR A 1 89 ? 8.248 10.172 1.691 1.00 95.81 89 THR A N 1
ATOM 722 C CA . THR A 1 89 ? 8.879 9.308 2.708 1.00 95.81 89 THR A CA 1
ATOM 723 C C . THR A 1 89 ? 8.049 9.259 3.984 1.00 95.81 89 THR A C 1
ATOM 725 O O . THR A 1 89 ? 7.647 8.174 4.392 1.00 95.81 89 THR A O 1
ATOM 728 N N . THR A 1 90 ? 7.699 10.420 4.541 1.00 96.81 90 THR A N 1
ATOM 729 C CA . THR A 1 90 ? 6.874 10.510 5.752 1.00 96.81 90 THR A CA 1
ATOM 730 C C . THR A 1 90 ? 5.469 9.966 5.511 1.00 96.81 90 THR A C 1
ATOM 732 O O . THR A 1 90 ? 4.957 9.220 6.333 1.00 96.81 90 THR A O 1
ATOM 735 N N . ALA A 1 91 ? 4.864 10.235 4.347 1.00 97.56 91 ALA A N 1
ATOM 736 C CA . ALA A 1 91 ? 3.578 9.642 3.979 1.00 97.56 91 ALA A CA 1
ATOM 737 C C . ALA A 1 91 ? 3.636 8.105 3.957 1.00 97.56 91 ALA A C 1
ATOM 739 O O . ALA A 1 91 ? 2.688 7.446 4.377 1.00 97.56 91 ALA A O 1
ATOM 740 N N . THR A 1 9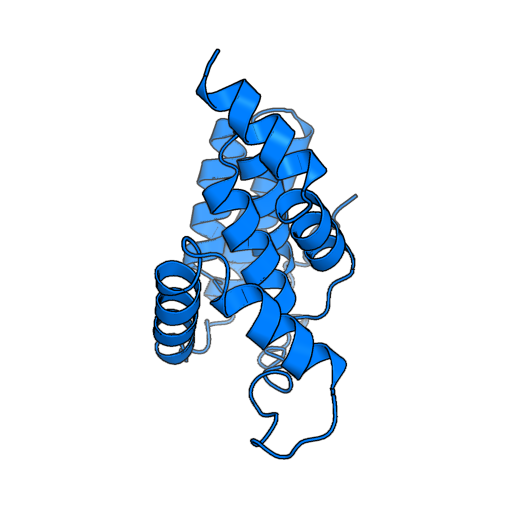2 ? 4.756 7.537 3.495 1.00 97.19 92 THR A N 1
ATOM 741 C CA . THR A 1 92 ? 4.979 6.085 3.493 1.00 97.19 92 THR A CA 1
ATOM 742 C C . THR A 1 92 ? 5.105 5.539 4.913 1.00 97.19 92 THR A C 1
ATOM 744 O O . THR A 1 92 ? 4.566 4.484 5.200 1.00 97.19 92 THR A O 1
ATOM 747 N N . GLU A 1 93 ? 5.782 6.231 5.822 1.00 97.25 93 GLU A N 1
ATOM 748 C CA . GLU A 1 93 ? 5.869 5.797 7.223 1.00 97.25 93 GLU A CA 1
ATOM 749 C C . GLU A 1 93 ? 4.503 5.867 7.917 1.00 97.25 93 GLU A C 1
ATOM 751 O O . GLU A 1 93 ? 4.104 4.934 8.612 1.00 97.25 93 GLU A O 1
ATOM 756 N N . THR A 1 94 ? 3.749 6.944 7.688 1.00 97.56 94 THR A N 1
ATOM 757 C CA . THR A 1 94 ? 2.418 7.128 8.276 1.00 97.56 94 THR A CA 1
ATOM 758 C C . THR A 1 94 ? 1.406 6.109 7.745 1.00 97.56 94 THR A C 1
ATOM 760 O O . THR A 1 94 ? 0.580 5.619 8.516 1.00 97.56 94 THR A O 1
ATOM 763 N N . ILE A 1 95 ? 1.461 5.738 6.458 1.00 97.38 95 ILE A N 1
ATOM 764 C CA . ILE A 1 95 ? 0.521 4.746 5.909 1.00 97.38 95 ILE A CA 1
ATOM 765 C C . ILE A 1 95 ? 0.794 3.327 6.421 1.00 97.38 95 ILE A C 1
ATOM 767 O O . ILE A 1 95 ? -0.153 2.564 6.581 1.00 97.38 95 ILE A O 1
ATOM 771 N N . GLU A 1 96 ? 2.049 2.972 6.719 1.00 96.44 96 GLU A N 1
ATOM 772 C CA . GLU A 1 96 ? 2.372 1.659 7.301 1.00 96.44 96 GLU A CA 1
ATOM 773 C C . GLU A 1 96 ? 1.791 1.547 8.721 1.00 96.44 96 GLU A C 1
ATOM 775 O O . GLU A 1 96 ? 1.176 0.536 9.039 1.00 96.44 96 GLU A O 1
ATOM 780 N N . LYS A 1 97 ? 1.827 2.625 9.523 1.00 95.44 97 LYS A N 1
ATOM 781 C CA . LYS A 1 97 ? 1.126 2.672 10.824 1.00 95.44 97 LYS A CA 1
ATOM 782 C C . LYS A 1 97 ? -0.384 2.479 10.677 1.00 95.44 97 LYS A C 1
ATOM 784 O O . LYS A 1 97 ? -1.011 1.798 11.480 1.00 95.44 97 LYS A O 1
ATOM 789 N N . ALA A 1 98 ? -0.990 3.078 9.649 1.00 93.56 98 ALA A N 1
ATOM 790 C CA . ALA A 1 98 ? -2.414 2.880 9.378 1.00 93.56 98 ALA A CA 1
ATOM 791 C C . ALA A 1 98 ? -2.723 1.412 9.037 1.00 93.56 98 ALA A C 1
ATOM 793 O O . ALA A 1 98 ? -3.750 0.889 9.475 1.00 93.56 98 ALA A O 1
ATOM 794 N N . LEU A 1 99 ? -1.831 0.763 8.281 1.00 92.50 99 LEU A N 1
ATOM 795 C CA . LEU A 1 99 ? -1.949 -0.633 7.869 1.00 92.50 99 LEU A CA 1
ATOM 796 C C . LEU A 1 99 ? -1.776 -1.606 9.042 1.00 92.50 99 LEU A C 1
ATOM 798 O O . LEU A 1 99 ? -2.537 -2.562 9.127 1.00 92.50 99 LEU A O 1
ATOM 802 N N . GLU A 1 100 ? -0.837 -1.354 9.957 1.00 90.25 100 GLU A N 1
ATOM 803 C CA . GLU A 1 100 ? -0.662 -2.157 11.180 1.00 90.25 100 GLU A CA 1
ATOM 804 C C . GLU A 1 100 ? -1.953 -2.214 12.008 1.00 90.25 100 GLU A C 1
ATOM 806 O O . GLU A 1 100 ? -2.311 -3.259 12.546 1.00 90.25 100 GLU A O 1
ATOM 811 N N . LEU A 1 101 ? -2.675 -1.093 12.071 1.00 87.06 101 LEU A N 1
ATOM 812 C CA . LEU A 1 101 ? -3.931 -0.986 12.807 1.00 87.06 101 LEU A CA 1
ATOM 813 C C . LEU A 1 101 ? -5.115 -1.598 12.049 1.00 87.06 101 LEU A C 1
ATOM 815 O O . LEU A 1 101 ? -5.999 -2.179 12.671 1.00 87.06 101 LEU A O 1
ATOM 819 N N . ASN A 1 102 ? -5.168 -1.445 10.723 1.00 84.25 102 ASN A N 1
ATOM 820 C CA . ASN A 1 102 ? -6.257 -1.954 9.889 1.00 84.25 102 ASN A CA 1
ATOM 821 C C . ASN A 1 102 ? -5.714 -2.540 8.571 1.00 84.25 102 ASN A C 1
ATOM 823 O O . ASN A 1 102 ? -5.730 -1.867 7.532 1.00 84.25 102 ASN A O 1
ATOM 827 N N . PRO A 1 103 ? -5.251 -3.803 8.588 1.00 85.25 103 PRO A N 1
ATOM 828 C CA . PRO A 1 103 ? -4.536 -4.401 7.460 1.00 85.25 103 PRO A CA 1
ATOM 829 C C . PRO A 1 103 ? -5.431 -4.725 6.259 1.00 85.25 103 PRO A C 1
ATOM 831 O O . PRO A 1 103 ? -4.931 -4.972 5.162 1.00 85.25 103 PRO A O 1
ATOM 834 N N . LYS A 1 104 ? -6.755 -4.744 6.451 1.00 84.81 104 LYS A N 1
ATOM 835 C CA . LYS A 1 104 ? -7.734 -5.160 5.432 1.00 84.81 104 LYS A CA 1
ATOM 836 C C . LYS A 1 104 ? -8.354 -3.989 4.676 1.00 84.81 104 LYS A C 1
ATOM 838 O O . LYS A 1 104 ? -9.121 -4.193 3.738 1.00 84.81 104 LYS A O 1
ATOM 843 N N . ASP A 1 105 ? -8.057 -2.758 5.083 1.00 87.06 105 ASP A N 1
ATOM 844 C CA . ASP A 1 105 ? -8.677 -1.587 4.484 1.00 87.06 105 ASP A CA 1
ATOM 845 C C . ASP A 1 105 ? -8.132 -1.317 3.075 1.00 87.06 105 ASP A C 1
ATOM 847 O O . ASP A 1 105 ? -6.952 -1.033 2.856 1.00 87.06 105 ASP A O 1
ATOM 851 N N . VAL A 1 106 ? -9.041 -1.375 2.108 1.00 89.19 106 VAL A N 1
ATOM 852 C CA . VAL A 1 106 ? -8.750 -1.262 0.676 1.00 89.19 106 VAL A CA 1
ATOM 853 C C . VAL A 1 106 ? -8.163 0.103 0.315 1.00 89.19 106 VAL A C 1
ATOM 855 O O . VAL A 1 106 ? -7.291 0.184 -0.550 1.00 89.19 106 VAL A O 1
ATOM 858 N N . ASP A 1 107 ? -8.601 1.186 0.961 1.00 91.06 107 ASP A N 1
ATOM 859 C CA . ASP A 1 107 ? -8.069 2.521 0.670 1.00 91.06 107 ASP A CA 1
ATOM 860 C C . ASP A 1 107 ? -6.650 2.677 1.225 1.00 91.06 107 ASP A C 1
ATOM 862 O O . ASP A 1 107 ? -5.798 3.264 0.556 1.00 91.06 107 ASP A O 1
ATOM 866 N N . ILE A 1 108 ? -6.378 2.127 2.414 1.00 93.62 108 ILE A N 1
ATOM 867 C CA . ILE A 1 108 ? -5.034 2.121 3.014 1.00 93.62 108 ILE A CA 1
ATOM 868 C C . ILE A 1 108 ? -4.068 1.329 2.136 1.00 93.62 108 ILE A C 1
ATOM 870 O O . ILE A 1 108 ? -3.008 1.844 1.773 1.00 93.62 108 ILE A O 1
ATOM 874 N N . LEU A 1 109 ? -4.460 0.122 1.724 1.00 93.88 109 LEU A N 1
ATOM 875 C CA . LEU A 1 109 ? -3.674 -0.713 0.817 1.00 93.88 109 LEU A CA 1
ATOM 876 C C . LEU A 1 109 ? -3.432 -0.012 -0.528 1.00 93.88 109 LEU A C 1
ATOM 878 O O . LEU A 1 109 ? -2.306 0.011 -1.025 1.00 93.88 109 LEU A O 1
ATOM 882 N N . ASN A 1 110 ? -4.447 0.636 -1.101 1.00 94.44 110 ASN A N 1
ATOM 883 C CA . ASN A 1 110 ? -4.289 1.378 -2.351 1.00 94.44 110 ASN A CA 1
ATOM 884 C C . ASN A 1 110 ? -3.352 2.588 -2.210 1.00 94.44 110 ASN A C 1
ATOM 886 O O . ASN A 1 110 ? -2.532 2.836 -3.097 1.00 94.44 110 ASN A O 1
ATOM 890 N N . LEU A 1 111 ? -3.440 3.339 -1.107 1.00 95.62 111 LEU A N 1
ATOM 891 C CA . LEU A 1 111 ? -2.564 4.485 -0.867 1.00 95.62 111 LEU A CA 1
ATOM 892 C C . LEU A 1 111 ? -1.121 4.026 -0.633 1.00 95.62 111 LEU A C 1
ATOM 894 O O . LEU A 1 111 ? -0.200 4.617 -1.199 1.00 95.62 111 LEU A O 1
ATOM 898 N N . ARG A 1 112 ? -0.918 2.932 0.112 1.00 97.00 112 ARG A N 1
ATOM 899 C CA . ARG A 1 112 ? 0.393 2.280 0.237 1.00 97.00 112 ARG A CA 1
ATOM 900 C C . ARG A 1 112 ? 0.932 1.874 -1.131 1.00 97.00 112 ARG A C 1
ATOM 902 O O . ARG A 1 112 ? 2.074 2.204 -1.439 1.00 97.00 112 ARG A O 1
ATOM 909 N N . GLY A 1 113 ? 0.117 1.231 -1.968 1.00 95.75 113 GLY A N 1
ATOM 910 C CA . GLY A 1 113 ? 0.496 0.820 -3.321 1.00 95.75 113 GLY A CA 1
ATOM 911 C C . GLY A 1 113 ? 1.008 1.983 -4.170 1.00 95.75 113 GLY A C 1
ATOM 912 O O . GLY A 1 113 ? 2.080 1.885 -4.772 1.00 95.75 113 GLY A O 1
ATOM 913 N N . LEU A 1 114 ? 0.298 3.115 -4.151 1.00 96.75 114 LEU A N 1
ATOM 914 C CA . LEU A 1 114 ? 0.703 4.343 -4.843 1.00 96.75 114 LEU A CA 1
ATOM 915 C C . LEU A 1 114 ? 2.000 4.934 -4.273 1.00 96.75 114 LEU A C 1
ATOM 917 O O . LEU A 1 114 ? 2.890 5.308 -5.033 1.00 96.75 114 LEU A O 1
ATOM 921 N N . LEU A 1 115 ? 2.136 5.001 -2.948 1.00 97.06 115 LEU A N 1
ATOM 922 C CA . LEU A 1 115 ? 3.334 5.538 -2.295 1.00 97.06 115 LEU A CA 1
ATOM 923 C C . LEU A 1 115 ? 4.573 4.678 -2.568 1.00 97.06 115 LEU A C 1
ATOM 925 O O . LEU A 1 115 ? 5.639 5.217 -2.859 1.00 97.06 115 LEU A O 1
ATOM 929 N N . LYS A 1 116 ? 4.440 3.348 -2.549 1.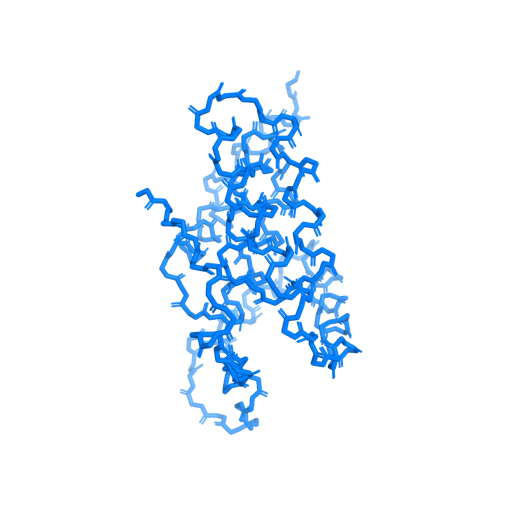00 95.50 116 LYS A N 1
ATOM 930 C CA . LYS A 1 116 ? 5.518 2.425 -2.938 1.00 95.50 116 LYS A CA 1
ATOM 931 C C . LYS A 1 116 ? 5.862 2.543 -4.420 1.00 95.50 116 LYS A C 1
ATOM 933 O O . LYS A 1 116 ? 7.041 2.503 -4.751 1.00 95.50 116 LYS A O 1
ATOM 938 N N . LEU A 1 117 ? 4.873 2.772 -5.288 1.00 93.50 117 LEU A N 1
ATOM 939 C CA . LEU A 1 117 ? 5.109 3.013 -6.714 1.00 93.50 117 LEU A CA 1
ATOM 940 C C . LEU A 1 117 ? 5.946 4.278 -6.941 1.00 93.50 117 LEU A C 1
ATOM 942 O O . LEU A 1 117 ? 6.923 4.235 -7.678 1.00 93.50 117 LEU A O 1
ATOM 946 N N . LEU A 1 118 ? 5.611 5.380 -6.258 1.00 95.25 118 LEU A N 1
ATOM 947 C CA . LEU A 1 118 ? 6.420 6.610 -6.255 1.00 95.25 118 LEU A CA 1
ATOM 948 C C . LEU A 1 118 ? 7.820 6.372 -5.665 1.00 95.25 118 LEU A C 1
ATOM 950 O O . LEU A 1 118 ? 8.788 6.997 -6.083 1.00 95.25 118 LEU A O 1
ATOM 954 N N . LYS A 1 119 ? 7.899 5.441 -4.707 1.00 94.19 119 LYS A N 1
ATOM 955 C CA . LYS A 1 119 ? 9.093 4.792 -4.140 1.00 94.19 119 LYS A CA 1
ATOM 956 C C . LYS A 1 119 ? 10.015 4.095 -5.155 1.00 94.19 119 LYS A C 1
ATOM 958 O O . LYS A 1 119 ? 11.139 3.755 -4.797 1.00 94.19 119 LYS A O 1
ATOM 963 N N . CYS A 1 120 ? 9.499 3.767 -6.341 1.00 92.19 120 CYS A N 1
ATOM 964 C CA . CYS A 1 120 ? 10.021 2.713 -7.222 1.00 92.19 120 CYS A CA 1
ATOM 965 C C . CYS A 1 120 ? 10.142 1.333 -6.539 1.00 92.19 120 CYS A C 1
ATOM 967 O O . CYS A 1 120 ? 10.835 0.444 -7.025 1.00 92.19 120 CYS A O 1
ATOM 969 N N . ASP A 1 121 ? 9.436 1.117 -5.426 1.00 89.81 121 ASP A N 1
ATOM 970 C CA . ASP A 1 121 ? 9.327 -0.184 -4.766 1.00 89.81 121 ASP A CA 1
ATOM 971 C C . ASP A 1 121 ? 8.180 -0.965 -5.420 1.00 89.81 121 ASP A C 1
ATOM 973 O O . ASP A 1 121 ? 7.068 -1.085 -4.894 1.00 89.81 121 ASP A O 1
ATOM 977 N N . PHE A 1 122 ? 8.438 -1.431 -6.643 1.00 87.81 122 PHE A N 1
ATOM 978 C CA . PHE A 1 122 ? 7.436 -2.074 -7.494 1.00 87.81 122 PHE A CA 1
ATOM 979 C C . PHE A 1 122 ? 6.898 -3.376 -6.892 1.00 87.81 122 PHE A C 1
ATOM 981 O O . PHE A 1 122 ? 5.721 -3.685 -7.069 1.00 87.81 122 PHE A O 1
ATOM 988 N N . SER A 1 123 ? 7.728 -4.099 -6.134 1.00 85.06 123 SER A N 1
ATOM 989 C CA . SER A 1 123 ? 7.334 -5.338 -5.457 1.00 85.06 123 SER A CA 1
ATOM 990 C C . SER A 1 123 ? 6.272 -5.070 -4.388 1.00 85.06 123 SER A C 1
ATOM 992 O O . SER A 1 123 ? 5.162 -5.602 -4.470 1.00 85.06 123 SER A O 1
ATOM 994 N N . LYS A 1 124 ? 6.543 -4.156 -3.443 1.00 86.56 124 LYS A N 1
ATOM 995 C CA . LYS A 1 124 ? 5.567 -3.812 -2.391 1.00 86.56 124 LYS A CA 1
ATOM 996 C C . LYS A 1 124 ? 4.367 -3.038 -2.928 1.00 86.56 124 LYS A C 1
ATOM 998 O O . LYS A 1 124 ? 3.275 -3.101 -2.360 1.00 86.56 124 LYS A O 1
ATOM 1003 N N . SER A 1 125 ? 4.546 -2.301 -4.023 1.00 91.50 125 SER A N 1
ATOM 1004 C CA . SER A 1 125 ? 3.433 -1.673 -4.735 1.00 91.50 125 SER A CA 1
ATOM 1005 C C . SER A 1 125 ? 2.465 -2.727 -5.276 1.00 91.50 125 SER A C 1
ATOM 1007 O O . SER A 1 125 ? 1.272 -2.676 -4.963 1.00 91.50 125 SER A O 1
ATOM 1009 N N . PHE A 1 126 ? 2.987 -3.723 -6.001 1.00 89.38 126 PHE A N 1
ATOM 1010 C CA . PHE A 1 126 ? 2.204 -4.834 -6.536 1.00 89.38 126 PHE A CA 1
ATOM 1011 C C . PHE A 1 126 ? 1.480 -5.600 -5.425 1.00 89.38 126 PHE A C 1
ATOM 1013 O O . PHE A 1 126 ? 0.271 -5.802 -5.511 1.00 89.38 126 PHE A O 1
ATOM 1020 N N . GLU A 1 127 ? 2.202 -5.969 -4.365 1.00 85.88 127 GLU A N 1
ATOM 1021 C CA . GLU A 1 127 ? 1.654 -6.641 -3.181 1.00 85.88 127 GLU A CA 1
ATOM 1022 C C . GLU A 1 127 ? 0.440 -5.891 -2.611 1.00 85.88 127 GLU A C 1
ATOM 1024 O O . GLU A 1 127 ? -0.609 -6.490 -2.363 1.00 85.88 127 GLU A O 1
ATOM 1029 N N . SER A 1 128 ? 0.554 -4.569 -2.449 1.00 89.38 128 SER A N 1
ATOM 1030 C CA . SER A 1 128 ? -0.512 -3.753 -1.859 1.00 89.38 128 SER A CA 1
ATOM 1031 C C . SER A 1 128 ? -1.757 -3.711 -2.745 1.00 89.38 128 SER A C 1
ATOM 1033 O O . SER A 1 128 ? -2.869 -3.910 -2.256 1.00 89.38 128 SER A O 1
ATOM 1035 N N . PHE A 1 129 ? -1.585 -3.481 -4.051 1.00 88.12 129 PHE A N 1
ATOM 1036 C CA . PHE A 1 129 ? -2.709 -3.440 -4.989 1.00 88.12 129 PHE A CA 1
ATOM 1037 C C . PHE A 1 129 ? -3.367 -4.806 -5.162 1.00 88.12 129 PHE A C 1
ATOM 1039 O O . PHE A 1 129 ? -4.591 -4.889 -5.220 1.00 88.12 129 PHE A O 1
ATOM 1046 N N . TYR A 1 130 ? -2.581 -5.878 -5.203 1.00 86.81 130 TYR A N 1
ATOM 1047 C CA . TYR A 1 130 ? -3.114 -7.231 -5.292 1.00 86.81 130 TYR A CA 1
ATOM 1048 C C . TYR A 1 130 ? -3.932 -7.587 -4.046 1.00 86.81 130 TYR A C 1
ATOM 1050 O O . TYR A 1 130 ? -5.067 -8.040 -4.163 1.00 86.81 130 TYR A O 1
ATOM 1058 N N . THR A 1 131 ? -3.411 -7.278 -2.856 1.00 83.06 131 THR A N 1
ATOM 1059 C CA . THR A 1 131 ? -4.122 -7.504 -1.590 1.00 83.06 131 THR A CA 1
ATOM 1060 C C . THR A 1 131 ? -5.416 -6.688 -1.521 1.00 83.06 131 THR A C 1
ATOM 1062 O O . THR A 1 131 ? -6.465 -7.224 -1.167 1.00 83.06 131 THR A O 1
ATOM 1065 N N . ALA A 1 132 ? -5.382 -5.414 -1.933 1.00 85.75 132 ALA A N 1
ATOM 1066 C CA . ALA A 1 132 ? -6.574 -4.569 -2.015 1.00 85.75 132 ALA A CA 1
ATOM 1067 C C . ALA A 1 132 ? -7.638 -5.160 -2.953 1.00 85.75 132 ALA A C 1
ATOM 1069 O O . ALA A 1 132 ? -8.815 -5.178 -2.602 1.00 85.75 132 ALA A O 1
ATOM 1070 N N . MET A 1 133 ? -7.213 -5.672 -4.115 1.00 84.94 133 MET A N 1
ATOM 1071 C CA . MET A 1 133 ? -8.082 -6.315 -5.105 1.00 84.94 133 MET A CA 1
ATOM 1072 C C . MET A 1 133 ? -8.729 -7.602 -4.571 1.00 84.94 133 MET A C 1
ATOM 1074 O O . MET A 1 133 ? -9.872 -7.892 -4.918 1.00 84.94 133 MET A O 1
ATOM 1078 N N . CYS A 1 134 ? -8.021 -8.369 -3.735 1.00 80.44 134 CYS A N 1
ATOM 1079 C CA . CYS A 1 134 ? -8.565 -9.572 -3.101 1.00 80.44 134 CYS A CA 1
ATOM 1080 C C . CYS A 1 134 ? -9.630 -9.255 -2.041 1.00 80.44 134 CYS A C 1
ATOM 1082 O O . CYS A 1 134 ? -10.582 -10.015 -1.903 1.00 80.44 134 CYS A O 1
ATOM 1084 N N . TYR A 1 135 ? -9.481 -8.156 -1.295 1.00 77.00 135 TYR A N 1
ATOM 1085 C CA . TYR A 1 135 ? -10.464 -7.752 -0.281 1.00 77.00 135 TYR A CA 1
ATOM 1086 C C . TYR A 1 135 ? -11.681 -7.041 -0.860 1.00 77.00 135 TYR A C 1
ATOM 1088 O O . TYR A 1 135 ? -12.781 -7.151 -0.330 1.00 77.00 135 TYR A O 1
ATOM 1096 N N . SER A 1 136 ? -11.496 -6.278 -1.930 1.00 76.50 136 SER A N 1
ATOM 1097 C CA . SER A 1 136 ? -12.591 -5.634 -2.635 1.00 76.50 136 SER A CA 1
ATOM 1098 C C . SER A 1 136 ? -12.237 -5.527 -4.098 1.00 76.50 136 SER A C 1
ATOM 1100 O O . SER A 1 136 ? -11.116 -5.175 -4.463 1.00 76.50 136 SER A O 1
ATOM 1102 N N . ASN A 1 137 ? -13.223 -5.769 -4.953 1.00 67.44 137 ASN A N 1
ATOM 1103 C CA . ASN A 1 137 ? -13.058 -5.737 -6.395 1.00 67.44 137 ASN A CA 1
ATOM 1104 C C . ASN A 1 137 ? -12.950 -4.294 -6.938 1.00 67.44 137 ASN A C 1
ATOM 1106 O O . ASN A 1 137 ? -13.781 -3.829 -7.720 1.00 67.44 137 ASN A O 1
ATOM 1110 N N . ASN A 1 138 ? -11.939 -3.556 -6.478 1.00 79.12 138 ASN A N 1
ATOM 1111 C CA . ASN A 1 138 ? -11.748 -2.138 -6.725 1.00 79.12 138 ASN A CA 1
ATOM 1112 C C . ASN A 1 138 ? -11.055 -1.898 -8.077 1.00 79.12 138 ASN A C 1
ATOM 1114 O O . ASN A 1 138 ? -9.986 -2.441 -8.368 1.00 79.12 138 ASN A O 1
ATOM 1118 N N . ASN A 1 139 ? -11.646 -1.020 -8.892 1.00 86.12 139 ASN A N 1
ATOM 1119 C CA . ASN A 1 139 ? -11.141 -0.676 -10.225 1.00 86.12 139 ASN A CA 1
ATOM 1120 C C . ASN A 1 139 ? -9.712 -0.102 -10.213 1.00 86.12 139 ASN A C 1
ATOM 1122 O O . ASN A 1 139 ? -8.958 -0.331 -11.156 1.00 86.12 139 ASN A O 1
ATOM 1126 N N . LEU A 1 140 ? -9.332 0.643 -9.168 1.00 88.38 140 LEU A N 1
ATOM 1127 C CA . LEU A 1 140 ? -7.985 1.200 -9.013 1.00 88.38 140 LEU A CA 1
ATOM 1128 C C . LEU A 1 140 ? -6.961 0.080 -8.831 1.00 88.38 140 LEU A C 1
ATOM 1130 O O . LEU A 1 140 ? -5.968 0.033 -9.552 1.00 88.38 140 LEU A O 1
ATOM 1134 N N . SER A 1 141 ? -7.231 -0.823 -7.888 1.00 88.00 141 SER A N 1
ATOM 1135 C CA . SER A 1 141 ? -6.362 -1.950 -7.557 1.00 88.00 141 SER A CA 1
ATOM 1136 C C . SER A 1 141 ? -6.148 -2.837 -8.780 1.00 88.00 141 SER A C 1
ATOM 1138 O O . SER A 1 141 ? -5.005 -3.092 -9.151 1.00 88.00 141 SER A O 1
ATOM 1140 N N . ARG A 1 142 ? -7.235 -3.192 -9.483 1.00 87.62 142 ARG A N 1
ATOM 1141 C CA . ARG A 1 142 ? -7.170 -3.962 -10.732 1.00 87.62 142 ARG A CA 1
ATOM 1142 C C . ARG A 1 142 ? -6.306 -3.271 -11.785 1.00 87.62 142 ARG A C 1
ATOM 1144 O O . ARG A 1 142 ? -5.371 -3.874 -12.291 1.00 87.62 142 ARG A O 1
ATOM 1151 N N . LYS A 1 143 ? -6.554 -1.982 -12.048 1.00 91.38 143 LYS A N 1
ATOM 1152 C CA . LYS A 1 143 ? -5.785 -1.210 -13.034 1.00 91.38 143 LYS A CA 1
ATOM 1153 C C . LYS A 1 143 ? -4.277 -1.284 -12.773 1.00 91.38 143 LYS A C 1
ATOM 1155 O O . LYS A 1 143 ? -3.507 -1.462 -13.711 1.00 91.38 143 LYS A O 1
ATOM 1160 N N . TYR A 1 144 ? -3.841 -1.117 -11.524 1.00 90.06 144 TYR A N 1
ATOM 1161 C CA . TYR A 1 144 ? -2.413 -1.157 -11.201 1.00 90.06 144 TYR A CA 1
ATOM 1162 C C . TYR A 1 144 ? -1.836 -2.572 -11.198 1.00 90.06 144 TYR A C 1
ATOM 1164 O O . TYR A 1 144 ? -0.690 -2.740 -11.609 1.00 90.06 144 TYR A O 1
ATOM 1172 N N . VAL A 1 145 ? -2.609 -3.586 -10.803 1.00 88.56 145 VAL A N 1
ATOM 1173 C CA . VAL A 1 145 ? -2.212 -4.994 -10.954 1.00 88.56 145 VAL A CA 1
ATOM 1174 C C . VAL A 1 145 ? -1.978 -5.327 -12.429 1.00 88.56 145 VAL A C 1
ATOM 1176 O O . VAL A 1 145 ? -0.935 -5.896 -12.753 1.00 88.56 145 VAL A O 1
ATOM 1179 N N . ASP A 1 146 ? -2.879 -4.916 -13.322 1.00 88.06 146 ASP A N 1
ATOM 1180 C CA . ASP A 1 146 ? -2.756 -5.147 -14.767 1.00 88.06 146 ASP A CA 1
ATOM 1181 C C . ASP A 1 146 ? -1.508 -4.454 -15.334 1.00 88.06 146 ASP A C 1
ATOM 1183 O O . ASP A 1 146 ? -0.705 -5.077 -16.026 1.00 88.06 146 ASP A O 1
ATOM 1187 N N . ILE A 1 147 ? -1.276 -3.185 -14.972 1.00 90.06 147 ILE A N 1
ATOM 1188 C CA . ILE A 1 147 ? -0.079 -2.439 -15.396 1.00 90.06 147 ILE A CA 1
ATOM 1189 C C . ILE A 1 147 ? 1.195 -3.145 -14.923 1.00 90.06 147 ILE A C 1
ATOM 1191 O O . ILE A 1 147 ? 2.074 -3.431 -15.732 1.00 90.06 147 ILE A O 1
ATOM 1195 N N . LEU A 1 148 ? 1.296 -3.452 -13.628 1.00 84.81 148 LEU A N 1
ATOM 1196 C CA . LEU A 1 148 ? 2.505 -4.014 -13.016 1.00 84.81 148 LEU A CA 1
ATOM 1197 C C . LEU A 1 148 ? 2.754 -5.484 -13.399 1.00 84.81 148 LEU A C 1
ATOM 1199 O O . LEU A 1 148 ? 3.848 -5.999 -13.177 1.00 84.81 148 LEU A O 1
ATOM 1203 N N . SER A 1 149 ? 1.755 -6.176 -13.952 1.00 86.12 149 SER A N 1
ATOM 1204 C CA . SER A 1 149 ? 1.890 -7.545 -14.466 1.00 86.12 149 SER A CA 1
ATOM 1205 C C . SER A 1 149 ? 2.049 -7.623 -15.987 1.00 86.12 149 SER A C 1
ATOM 1207 O O . SER A 1 149 ? 2.397 -8.693 -16.493 1.00 86.12 149 SER A O 1
ATOM 1209 N N . SER A 1 150 ? 1.854 -6.506 -16.696 1.00 86.31 150 SER A N 1
ATOM 1210 C CA . SER A 1 150 ? 1.986 -6.424 -18.150 1.00 86.31 150 SER A CA 1
ATOM 1211 C C . SER A 1 150 ? 3.399 -6.756 -18.636 1.00 86.31 150 SER A C 1
ATOM 1213 O O . SER A 1 150 ? 4.399 -6.488 -17.965 1.00 86.31 150 SER A O 1
ATOM 1215 N N . ASP A 1 151 ? 3.496 -7.310 -19.845 1.00 85.50 151 ASP A N 1
ATOM 1216 C CA . ASP A 1 151 ? 4.791 -7.607 -20.464 1.00 85.50 151 ASP A CA 1
ATOM 1217 C C . ASP A 1 151 ? 5.590 -6.336 -20.765 1.00 85.50 151 ASP A C 1
ATOM 1219 O O . ASP A 1 151 ? 6.811 -6.322 -20.614 1.00 85.50 151 ASP A O 1
ATOM 1223 N N . GLU A 1 152 ? 4.907 -5.238 -21.096 1.00 89.81 152 GLU A N 1
ATOM 1224 C CA . GLU A 1 152 ? 5.529 -3.924 -21.259 1.00 89.81 152 GLU A CA 1
ATOM 1225 C C . GLU A 1 152 ? 6.238 -3.482 -19.970 1.00 89.81 152 GLU A C 1
ATOM 1227 O O . GLU A 1 152 ? 7.404 -3.076 -20.004 1.00 89.81 152 GLU A O 1
ATOM 1232 N N . PHE A 1 153 ? 5.585 -3.647 -18.815 1.00 86.50 153 PHE A N 1
ATOM 1233 C CA . PHE A 1 153 ? 6.194 -3.331 -17.528 1.00 86.50 153 PHE A CA 1
ATOM 1234 C C . PHE A 1 153 ? 7.346 -4.278 -17.174 1.00 86.50 153 PHE A C 1
ATOM 1236 O O . PHE A 1 153 ? 8.357 -3.825 -16.640 1.00 86.50 153 PHE A O 1
ATOM 1243 N N . LYS A 1 154 ? 7.259 -5.571 -17.515 1.00 84.38 154 LYS A N 1
ATOM 1244 C CA . LYS A 1 154 ? 8.384 -6.512 -17.338 1.00 84.38 154 LYS A CA 1
ATOM 1245 C C . LYS A 1 154 ? 9.609 -6.083 -18.148 1.00 84.38 154 LYS A C 1
ATOM 1247 O O . LYS A 1 154 ? 10.722 -6.109 -17.625 1.00 84.38 154 LYS A O 1
ATOM 1252 N N . VAL A 1 155 ? 9.416 -5.650 -19.396 1.00 87.62 155 VAL A N 1
ATOM 1253 C CA . VAL A 1 155 ? 10.499 -5.121 -20.243 1.00 87.62 155 VAL A CA 1
ATOM 1254 C C . VAL A 1 155 ? 11.089 -3.847 -19.636 1.00 87.62 155 VAL A C 1
ATOM 1256 O O . VAL A 1 155 ? 12.313 -3.718 -19.562 1.00 87.62 155 VAL A O 1
ATOM 1259 N N . PHE A 1 156 ? 10.244 -2.924 -19.170 1.00 88.06 156 PHE A N 1
ATOM 1260 C CA . PHE A 1 156 ? 10.683 -1.719 -18.462 1.00 88.06 156 PHE A CA 1
ATOM 1261 C C . PHE A 1 156 ? 11.518 -2.058 -17.221 1.00 88.06 156 PHE A C 1
ATOM 1263 O O . PHE A 1 156 ? 12.631 -1.554 -17.083 1.00 88.06 156 PHE A O 1
ATOM 1270 N N . LEU A 1 157 ? 11.020 -2.942 -16.353 1.00 83.25 157 LEU A N 1
ATOM 1271 C CA . LEU A 1 157 ? 11.690 -3.334 -15.115 1.00 83.25 157 LEU A CA 1
ATOM 1272 C C . LEU A 1 157 ? 13.028 -4.027 -15.397 1.00 83.25 157 LEU A C 1
ATOM 1274 O O . LEU A 1 157 ? 14.019 -3.762 -14.719 1.00 83.25 157 LEU A O 1
ATOM 1278 N N . GLY A 1 158 ? 13.073 -4.864 -16.437 1.00 80.88 158 GLY A N 1
ATOM 1279 C CA . GLY A 1 158 ? 14.309 -5.459 -16.930 1.00 80.88 158 GLY A CA 1
ATOM 1280 C C . GLY A 1 158 ? 15.344 -4.395 -17.289 1.00 80.88 158 GLY A C 1
ATOM 1281 O O . GLY A 1 158 ? 16.481 -4.490 -16.845 1.00 80.88 158 GLY A O 1
ATOM 1282 N N . ARG A 1 159 ? 14.957 -3.343 -18.017 1.00 87.56 159 ARG A N 1
ATOM 1283 C CA . ARG A 1 159 ? 15.869 -2.235 -18.358 1.00 87.56 159 ARG A CA 1
ATOM 1284 C C . ARG A 1 159 ? 16.293 -1.428 -17.131 1.00 87.56 159 ARG A C 1
ATOM 1286 O O . ARG A 1 159 ? 17.474 -1.142 -16.996 1.00 87.56 159 ARG A O 1
ATOM 1293 N N . TYR A 1 160 ? 15.351 -1.105 -16.248 1.00 82.75 160 TYR A N 1
ATOM 1294 C CA . TYR A 1 160 ? 15.591 -0.331 -15.027 1.00 82.75 160 TYR A CA 1
ATOM 1295 C C . TYR A 1 160 ? 16.589 -1.008 -14.075 1.00 82.75 160 TYR A C 1
ATOM 1297 O O . TYR A 1 160 ? 17.418 -0.340 -13.473 1.00 82.75 160 TYR A O 1
ATOM 1305 N N . ASN A 1 161 ? 16.542 -2.337 -13.953 1.00 77.44 161 ASN A N 1
ATOM 1306 C CA . ASN A 1 161 ? 17.449 -3.075 -13.067 1.00 77.44 161 ASN A CA 1
ATOM 1307 C C . ASN A 1 161 ? 18.855 -3.297 -13.656 1.00 77.44 161 ASN A C 1
ATOM 1309 O O . ASN A 1 161 ? 19.742 -3.742 -12.933 1.00 77.44 161 ASN A O 1
ATOM 1313 N N . HIS A 1 162 ? 19.050 -3.047 -14.955 1.00 75.44 162 HIS A N 1
ATOM 1314 C CA . HIS A 1 162 ? 20.333 -3.231 -15.651 1.00 75.44 162 HIS A CA 1
ATOM 1315 C C . HIS A 1 162 ? 21.026 -1.903 -16.009 1.00 75.44 162 HIS A C 1
ATOM 1317 O O . HIS A 1 162 ? 22.070 -1.927 -16.662 1.00 75.44 162 HIS A O 1
ATOM 1323 N N . SER A 1 163 ? 20.447 -0.763 -15.619 1.00 56.31 163 SER A N 1
ATOM 1324 C CA . SER A 1 163 ? 21.027 0.583 -15.745 1.00 56.31 163 SER A CA 1
ATOM 1325 C C . SER A 1 163 ? 21.731 1.010 -14.467 1.00 56.31 163 SER A C 1
ATOM 1327 O O . SER A 1 163 ? 22.838 1.578 -14.580 1.00 56.31 163 SER A O 1
#